Protein AF-A0A6B1DSJ3-F1 (afdb_monomer_lite)

Organism: NCBI:txid2605258

Secondary structure (DSSP, 8-state):
--HHHHHHHHHHHHHHHHHHHHHHHHHHHHHHHHHHHHHT-HHHHHHHHHHHTT--GGGSPPHHHHHHHHHTTPPP-TT---------

Foldseek 3Di:
DDPVVVVVVVVVVVVVVVVVQVVVLVVVLVVVLVLLCVQPRNVLSVVSSVVSVVDHSLQADDVVVQVVCSVVVHRGDGRHPPPDDPDD

Structure (mmCIF, N/CA/C/O backbone):
data_AF-A0A6B1DSJ3-F1
#
_entry.id   AF-A0A6B1DSJ3-F1
#
loop_
_atom_site.group_PDB
_atom_site.id
_atom_site.type_symbol
_atom_site.label_atom_id
_atom_site.label_alt_id
_atom_site.label_comp_id
_atom_site.label_asym_id
_atom_site.label_entity_id
_atom_site.label_seq_id
_atom_site.pdbx_PDB_ins_code
_atom_site.Cartn_x
_atom_site.Cartn_y
_atom_site.Cartn_z
_atom_site.occupancy
_atom_site.B_iso_or_equiv
_atom_site.auth_seq_id
_atom_site.auth_comp_id
_atom_site.auth_asym_id
_atom_site.auth_atom_id
_atom_site.pdbx_PDB_model_num
ATOM 1 N N . MET A 1 1 ? 29.857 -1.113 -38.256 1.00 51.22 1 MET A N 1
ATOM 2 C CA . MET A 1 1 ? 28.786 -1.007 -37.238 1.00 51.22 1 MET A CA 1
ATOM 3 C C . MET A 1 1 ? 29.436 -1.141 -35.870 1.00 51.22 1 MET A C 1
ATOM 5 O O . MET A 1 1 ? 30.033 -2.176 -35.615 1.00 51.22 1 MET A O 1
ATOM 9 N N . ASN A 1 2 ? 29.424 -0.088 -35.045 1.00 58.31 2 ASN A N 1
ATOM 10 C CA . ASN A 1 2 ? 30.148 -0.067 -33.768 1.00 58.31 2 ASN A CA 1
ATOM 11 C C . ASN A 1 2 ? 29.364 -0.817 -32.682 1.00 58.31 2 ASN A C 1
ATOM 13 O O . ASN A 1 2 ? 28.410 -0.288 -32.116 1.00 58.31 2 ASN A O 1
ATOM 17 N N . THR A 1 3 ? 29.808 -2.034 -32.369 1.00 68.19 3 THR A N 1
ATOM 18 C CA . THR A 1 3 ? 29.253 -2.922 -31.333 1.00 68.19 3 THR A CA 1
ATOM 19 C C . THR A 1 3 ? 29.094 -2.230 -29.975 1.00 68.19 3 THR A C 1
ATOM 21 O O . THR A 1 3 ? 28.107 -2.451 -29.283 1.00 68.19 3 THR A O 1
ATOM 24 N N . PHE A 1 4 ? 30.012 -1.325 -29.626 1.00 63.59 4 PHE A N 1
ATOM 25 C CA . PHE A 1 4 ? 29.969 -0.560 -28.376 1.00 63.59 4 PHE A CA 1
ATOM 26 C C . PHE A 1 4 ? 28.793 0.425 -28.285 1.00 63.59 4 PHE A C 1
ATOM 28 O O . PHE A 1 4 ? 28.177 0.535 -27.229 1.00 63.59 4 PHE A O 1
ATOM 35 N N . GLY A 1 5 ? 28.434 1.098 -29.385 1.00 70.94 5 GLY A N 1
ATOM 36 C CA . GLY A 1 5 ? 27.299 2.031 -29.400 1.00 70.94 5 GLY A CA 1
ATOM 37 C C . GLY A 1 5 ? 25.958 1.320 -29.198 1.00 70.94 5 GLY A C 1
ATOM 38 O O . GLY A 1 5 ? 25.081 1.824 -28.503 1.00 70.94 5 GLY A O 1
ATOM 39 N N . ASN A 1 6 ? 25.837 0.097 -29.721 1.00 75.06 6 ASN A N 1
ATOM 40 C CA . ASN A 1 6 ? 24.641 -0.728 -29.547 1.00 75.06 6 ASN A CA 1
ATOM 41 C C . ASN A 1 6 ? 24.470 -1.223 -28.098 1.00 75.06 6 ASN A C 1
ATOM 43 O O . ASN A 1 6 ? 23.342 -1.339 -27.626 1.00 75.06 6 ASN A O 1
ATOM 47 N N . ILE A 1 7 ? 25.571 -1.491 -27.383 1.00 74.56 7 ILE A N 1
ATOM 48 C CA . ILE A 1 7 ? 25.538 -1.927 -25.976 1.00 74.56 7 ILE A CA 1
ATOM 49 C C . ILE A 1 7 ? 25.077 -0.786 -25.059 1.00 74.56 7 ILE A C 1
ATOM 51 O O . ILE A 1 7 ? 24.252 -1.018 -24.177 1.00 74.56 7 ILE A O 1
ATOM 55 N N . ILE A 1 8 ? 25.567 0.439 -25.283 1.00 72.44 8 ILE A N 1
ATOM 56 C CA . ILE A 1 8 ? 25.174 1.625 -24.502 1.00 72.44 8 ILE A CA 1
ATOM 57 C C . ILE A 1 8 ? 23.671 1.890 -24.675 1.00 72.44 8 ILE A C 1
ATOM 59 O O . ILE A 1 8 ? 22.947 1.951 -23.686 1.00 72.44 8 ILE A O 1
ATOM 63 N N . ALA A 1 9 ? 23.178 1.918 -25.918 1.00 72.94 9 ALA A N 1
ATOM 64 C CA . ALA A 1 9 ? 21.761 2.155 -26.203 1.00 72.94 9 ALA A CA 1
ATOM 65 C C . ALA A 1 9 ? 20.835 1.074 -25.609 1.00 72.94 9 ALA A C 1
ATOM 67 O O . ALA A 1 9 ? 19.715 1.364 -25.187 1.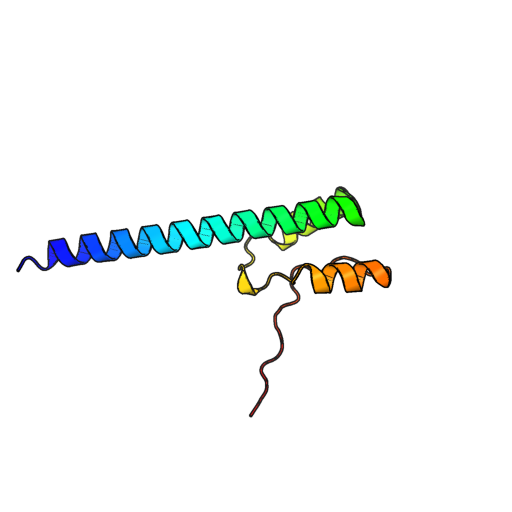00 72.94 9 ALA A O 1
ATOM 68 N N . ALA A 1 10 ? 21.288 -0.184 -25.555 1.00 71.69 10 ALA A N 1
ATOM 69 C CA . ALA A 1 10 ? 20.544 -1.258 -24.900 1.00 71.69 10 ALA A CA 1
ATOM 70 C C . ALA A 1 10 ? 20.495 -1.076 -23.374 1.00 71.69 10 ALA A C 1
ATOM 72 O O . ALA A 1 10 ? 19.451 -1.307 -22.766 1.00 71.69 10 ALA A O 1
ATOM 73 N N . LYS A 1 11 ? 21.598 -0.631 -22.759 1.00 67.38 11 LYS A N 1
ATOM 74 C CA . LYS A 1 11 ? 21.680 -0.357 -21.318 1.00 67.38 11 LYS A CA 1
ATOM 75 C C . LYS A 1 11 ? 20.849 0.851 -20.898 1.00 67.38 11 LYS A C 1
ATOM 77 O O . LYS A 1 11 ? 20.229 0.797 -19.842 1.00 67.38 11 LYS A O 1
ATOM 82 N N . GLU A 1 12 ? 20.796 1.895 -21.719 1.00 72.38 12 GLU A N 1
ATOM 83 C CA . GLU A 1 12 ? 19.943 3.066 -21.482 1.00 72.38 12 GLU A CA 1
ATOM 84 C C . GLU A 1 12 ? 18.459 2.692 -21.537 1.00 72.38 12 GLU A C 1
ATOM 86 O O . GLU A 1 12 ? 17.738 2.946 -20.576 1.00 72.38 12 GLU A O 1
ATOM 91 N N . LYS A 1 13 ? 18.024 1.961 -22.574 1.00 71.88 13 LYS A N 1
ATOM 92 C CA . LYS A 1 13 ? 16.644 1.447 -22.663 1.00 71.88 13 LYS A CA 1
ATOM 93 C C . LYS A 1 13 ? 16.273 0.527 -21.501 1.00 71.88 13 LYS A C 1
ATOM 95 O O . LYS A 1 13 ? 15.162 0.590 -20.983 1.00 71.88 13 LYS A O 1
ATOM 100 N N . GLU A 1 14 ? 17.198 -0.338 -21.090 1.00 66.88 14 GLU A N 1
ATOM 101 C CA . GLU A 1 14 ? 17.012 -1.203 -19.924 1.00 66.88 14 GLU A CA 1
ATOM 102 C C . GLU A 1 14 ? 16.906 -0.379 -18.628 1.00 66.88 14 GLU A C 1
ATOM 104 O O . GLU A 1 14 ? 16.062 -0.667 -17.779 1.00 66.88 14 GLU A O 1
ATOM 109 N N . GLY A 1 15 ? 17.728 0.662 -18.477 1.00 59.53 15 GLY A N 1
ATOM 110 C CA . GLY A 1 15 ? 17.695 1.584 -17.344 1.00 59.53 15 GLY A CA 1
ATOM 111 C C . GLY A 1 15 ? 16.394 2.381 -17.259 1.00 59.53 15 GLY A C 1
ATOM 112 O O . GLY A 1 15 ? 15.822 2.486 -16.177 1.00 59.53 15 GLY A O 1
ATOM 113 N N . GLU A 1 16 ? 15.888 2.877 -18.387 1.00 71.00 16 GLU A N 1
ATOM 114 C CA . GLU A 1 16 ? 14.603 3.579 -18.478 1.00 71.00 16 GLU A CA 1
ATOM 115 C C . GLU A 1 16 ? 13.430 2.666 -18.116 1.00 71.00 16 GLU A C 1
ATOM 117 O O . GLU A 1 16 ? 12.600 3.034 -17.285 1.00 71.00 16 GLU A O 1
ATOM 122 N N . ALA A 1 17 ? 13.392 1.445 -18.660 1.00 66.75 17 ALA A N 1
ATOM 123 C CA . ALA A 1 17 ? 12.358 0.464 -18.337 1.00 66.75 17 ALA A CA 1
ATOM 124 C C . ALA A 1 17 ? 12.372 0.083 -16.847 1.00 66.75 17 ALA A C 1
ATOM 126 O O . ALA A 1 17 ? 11.323 0.022 -16.205 1.00 66.75 17 ALA A O 1
ATOM 127 N N . ARG A 1 18 ? 13.564 -0.116 -16.266 1.00 64.31 18 ARG A N 1
ATOM 128 C CA . ARG A 1 18 ? 13.724 -0.353 -14.823 1.00 64.31 18 ARG A CA 1
ATOM 129 C C . ARG A 1 18 ? 13.294 0.862 -14.001 1.00 64.31 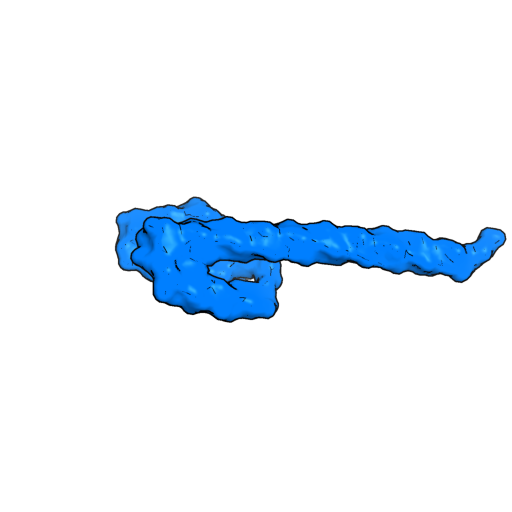18 ARG A C 1
ATOM 131 O O . ARG A 1 18 ? 12.641 0.693 -12.978 1.00 64.31 18 ARG A O 1
ATOM 138 N N . GLY A 1 19 ? 13.637 2.073 -14.437 1.00 68.50 19 GLY A N 1
ATOM 139 C CA . GLY A 1 19 ? 13.244 3.320 -13.781 1.00 68.50 19 GLY A CA 1
ATOM 140 C C . GLY A 1 19 ? 11.729 3.517 -13.761 1.00 68.50 19 GLY A C 1
ATOM 141 O O . GLY A 1 19 ? 11.176 3.863 -12.717 1.00 68.50 19 GLY A O 1
ATOM 142 N N . LEU A 1 20 ? 11.057 3.226 -14.877 1.00 73.44 20 LEU A N 1
ATOM 143 C CA . LEU A 1 20 ? 9.601 3.277 -14.984 1.00 73.44 20 LEU A CA 1
ATOM 144 C C . LEU A 1 20 ? 8.939 2.250 -14.057 1.00 73.44 20 LEU A C 1
ATOM 146 O O . LEU A 1 20 ? 8.113 2.632 -13.233 1.00 73.44 20 LEU A O 1
ATOM 150 N N . ALA A 1 21 ? 9.376 0.988 -14.102 1.00 67.50 21 ALA A N 1
ATOM 151 C CA . ALA A 1 21 ? 8.837 -0.076 -13.252 1.00 67.50 21 ALA A CA 1
ATOM 152 C C . ALA A 1 21 ? 9.028 0.209 -11.749 1.00 67.50 21 ALA A C 1
ATOM 154 O O . ALA A 1 21 ? 8.132 -0.025 -10.940 1.00 67.50 21 ALA A O 1
ATOM 155 N N . LEU A 1 22 ? 10.182 0.763 -11.356 1.00 71.62 22 LEU A N 1
ATOM 156 C CA . LEU A 1 22 ? 10.432 1.189 -9.975 1.00 71.62 22 LEU A CA 1
ATOM 157 C C . LEU A 1 22 ? 9.545 2.375 -9.568 1.00 71.62 22 LEU A C 1
ATOM 159 O O . LEU A 1 22 ? 9.084 2.436 -8.426 1.00 71.62 22 LEU A O 1
ATOM 163 N N . GLY A 1 23 ? 9.304 3.312 -10.488 1.00 74.00 23 GLY A N 1
ATOM 164 C CA . GLY A 1 23 ? 8.397 4.439 -10.286 1.00 74.00 23 GLY A CA 1
ATOM 165 C C . GLY A 1 23 ? 6.950 3.992 -10.081 1.00 74.00 23 GLY A C 1
ATOM 166 O O . GLY A 1 23 ? 6.310 4.418 -9.119 1.00 74.00 23 GLY A O 1
ATOM 167 N N . GLU A 1 24 ? 6.467 3.087 -10.930 1.00 79.38 24 GLU A N 1
ATOM 168 C CA . GLU A 1 24 ? 5.132 2.486 -10.843 1.00 79.38 24 GLU A CA 1
ATOM 169 C C . GLU A 1 24 ? 4.956 1.716 -9.532 1.00 79.38 24 GLU A C 1
ATOM 171 O O . GLU A 1 24 ? 4.036 2.011 -8.768 1.00 79.38 24 GLU A O 1
ATOM 176 N N . ALA A 1 25 ? 5.904 0.835 -9.191 1.00 77.94 25 ALA A N 1
ATOM 177 C CA . ALA A 1 25 ? 5.881 0.087 -7.936 1.00 77.94 25 ALA A CA 1
ATOM 178 C C . ALA A 1 25 ? 5.867 1.013 -6.708 1.00 77.94 25 ALA A C 1
ATOM 180 O O . ALA A 1 25 ? 5.167 0.754 -5.729 1.00 77.94 25 ALA A O 1
ATOM 181 N N . ARG A 1 26 ? 6.616 2.124 -6.736 1.00 80.44 26 ARG A N 1
ATOM 182 C CA . ARG A 1 26 ? 6.604 3.118 -5.652 1.0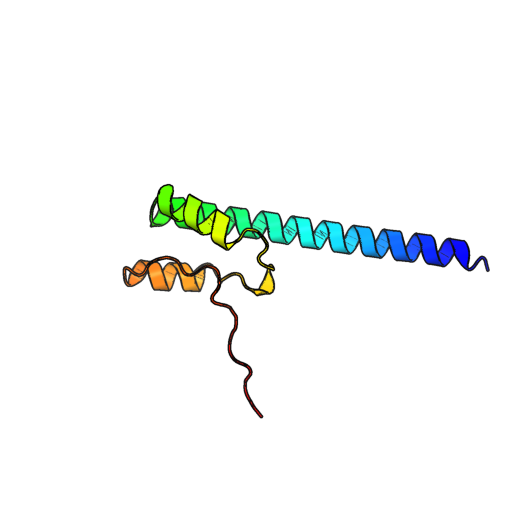0 80.44 26 ARG A CA 1
ATOM 183 C C . ARG A 1 26 ? 5.260 3.843 -5.554 1.00 80.44 26 ARG A C 1
ATOM 185 O O . ARG A 1 2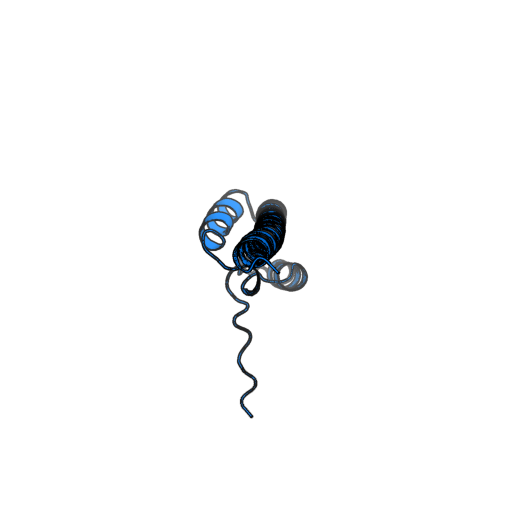6 ? 4.800 4.103 -4.440 1.00 80.44 26 ARG A O 1
ATOM 192 N N . GLY A 1 27 ? 4.649 4.180 -6.689 1.00 84.12 27 GLY A N 1
ATOM 193 C CA . GLY A 1 27 ? 3.318 4.783 -6.746 1.00 84.12 27 GLY A CA 1
ATOM 194 C C . GLY A 1 27 ? 2.255 3.861 -6.154 1.00 84.12 27 GLY A C 1
ATOM 195 O O . GLY A 1 27 ? 1.488 4.279 -5.288 1.00 84.12 27 GLY A O 1
ATOM 196 N N . GLU A 1 28 ? 2.278 2.589 -6.540 1.00 85.38 28 GLU A N 1
ATOM 197 C CA . GLU A 1 28 ? 1.341 1.572 -6.069 1.00 85.38 28 GLU A CA 1
ATOM 198 C C . GLU A 1 28 ? 1.464 1.322 -4.559 1.00 85.38 28 GLU A C 1
ATOM 200 O O . GLU A 1 28 ? 0.459 1.368 -3.845 1.00 85.38 28 GLU A O 1
ATOM 205 N N . LYS A 1 29 ? 2.694 1.202 -4.029 1.00 87.88 29 LYS A N 1
ATOM 206 C CA . LYS A 1 29 ? 2.935 1.123 -2.574 1.00 87.88 29 LYS A CA 1
ATOM 207 C C . LYS A 1 29 ? 2.292 2.289 -1.829 1.00 87.88 29 LYS A C 1
ATOM 209 O O . LYS A 1 29 ? 1.655 2.089 -0.798 1.00 87.88 29 LYS A O 1
ATOM 214 N N . ARG A 1 30 ? 2.452 3.512 -2.343 1.00 88.94 30 ARG A N 1
ATOM 215 C CA . ARG A 1 30 ? 1.905 4.716 -1.706 1.00 88.94 30 ARG A CA 1
ATOM 216 C C . ARG A 1 30 ? 0.379 4.693 -1.670 1.00 88.94 30 ARG A C 1
ATOM 218 O O . ARG A 1 30 ? -0.194 5.057 -0.648 1.00 88.94 30 ARG A O 1
ATOM 225 N N . ILE A 1 31 ? -0.259 4.255 -2.754 1.00 90.44 31 ILE A N 1
ATOM 226 C CA . ILE A 1 31 ? -1.720 4.128 -2.832 1.00 90.44 31 ILE A CA 1
ATOM 227 C C . ILE A 1 31 ? -2.221 3.118 -1.796 1.00 90.44 31 ILE A C 1
ATOM 229 O O . ILE A 1 31 ? -3.154 3.421 -1.059 1.00 90.44 31 ILE A O 1
ATOM 233 N N . LEU A 1 32 ? -1.576 1.953 -1.688 1.00 90.31 32 LEU A N 1
ATOM 234 C CA . LEU A 1 32 ? -1.973 0.907 -0.741 1.00 90.31 32 LEU A CA 1
ATOM 235 C C . LEU A 1 32 ? -1.813 1.347 0.717 1.00 90.31 32 LEU A C 1
ATOM 237 O O . LEU A 1 32 ? -2.716 1.133 1.520 1.00 90.31 32 LEU A O 1
ATOM 241 N N . VAL A 1 33 ? -0.701 2.002 1.061 1.00 91.75 33 VAL A N 1
ATOM 242 C CA . VAL A 1 33 ? -0.483 2.532 2.418 1.00 91.75 33 VAL A CA 1
ATOM 243 C C . VAL A 1 33 ? -1.520 3.600 2.762 1.00 91.75 33 VAL A C 1
ATOM 245 O O . VAL A 1 33 ? -2.096 3.554 3.846 1.00 91.75 33 VAL A O 1
ATOM 248 N N . GLN A 1 34 ? -1.804 4.523 1.838 1.00 93.00 34 GLN A N 1
ATOM 249 C CA . GLN A 1 34 ? -2.827 5.551 2.047 1.00 93.00 34 GLN A CA 1
ATOM 250 C C . GLN A 1 34 ? -4.219 4.936 2.218 1.00 93.00 34 GLN A C 1
ATOM 252 O O . GLN A 1 34 ? -4.989 5.379 3.064 1.00 93.00 34 GLN A O 1
ATOM 257 N N . PHE A 1 35 ? -4.533 3.901 1.438 1.00 92.00 35 PHE A N 1
ATOM 258 C CA . PHE A 1 35 ? -5.784 3.165 1.569 1.00 92.00 35 PHE A CA 1
ATOM 259 C C . PHE A 1 35 ? -5.900 2.514 2.954 1.00 92.00 35 PHE A C 1
ATOM 261 O O . PHE A 1 35 ? -6.935 2.613 3.602 1.00 92.00 35 PHE A O 1
ATOM 268 N N . VAL A 1 36 ? -4.831 1.890 3.453 1.00 92.94 36 VAL A N 1
ATOM 269 C CA . VAL A 1 36 ? -4.841 1.309 4.803 1.00 92.94 36 VAL A CA 1
ATOM 270 C C . VAL A 1 36 ? -5.026 2.376 5.886 1.00 92.94 36 VAL A C 1
ATOM 272 O O . VAL A 1 36 ? -5.779 2.137 6.829 1.00 92.94 36 VAL A O 1
ATOM 275 N N . ALA A 1 37 ? -4.392 3.542 5.741 1.00 93.69 37 ALA A N 1
ATOM 276 C CA . ALA A 1 37 ? -4.551 4.652 6.682 1.00 93.69 37 ALA A CA 1
ATOM 277 C C . ALA A 1 37 ? -6.015 5.102 6.790 1.00 93.69 37 ALA A C 1
ATOM 279 O O . ALA A 1 37 ? -6.538 5.240 7.892 1.00 93.69 37 ALA A O 1
ATOM 280 N N . GLU A 1 38 ? -6.685 5.251 5.644 1.00 93.31 38 GLU A N 1
ATOM 281 C CA . GLU A 1 38 ? -8.077 5.707 5.563 1.00 93.31 38 GLU A CA 1
ATOM 282 C C . GLU A 1 38 ? -9.065 4.716 6.196 1.00 93.31 38 GLU A C 1
ATOM 284 O O . GLU A 1 38 ? -10.013 5.113 6.870 1.00 93.31 38 GLU A O 1
ATOM 289 N N . PHE A 1 39 ? -8.861 3.415 5.971 1.00 91.50 39 PHE A N 1
ATOM 290 C CA . PHE A 1 39 ? -9.861 2.395 6.299 1.00 91.50 39 PHE A CA 1
ATOM 291 C C . PHE A 1 39 ? -9.579 1.598 7.581 1.00 91.50 39 PHE A C 1
ATOM 293 O O . PHE A 1 39 ? -10.491 0.940 8.085 1.00 91.50 39 PHE A O 1
ATOM 300 N N . TRP A 1 40 ? -8.354 1.643 8.114 1.00 93.50 40 TRP A N 1
ATOM 301 C CA . TRP A 1 40 ? -7.989 0.991 9.378 1.00 93.50 40 TRP A CA 1
ATOM 302 C C . TRP A 1 40 ? -7.413 1.981 10.387 1.00 93.50 40 TRP A C 1
ATOM 304 O O . TRP A 1 40 ? -8.066 2.256 11.392 1.00 93.50 40 TRP A O 1
ATOM 314 N N . SER A 1 41 ? -6.191 2.466 10.156 1.00 93.94 41 SER A N 1
ATOM 315 C CA . SER A 1 41 ? -5.518 3.474 10.986 1.00 93.94 41 SER A CA 1
ATOM 316 C C . SER A 1 41 ? -4.133 3.821 10.435 1.00 93.94 41 SER A C 1
ATOM 318 O O . SER A 1 41 ? -3.523 3.041 9.697 1.00 93.94 41 SER A O 1
ATOM 320 N N . ASP A 1 42 ? -3.584 4.949 10.888 1.00 93.69 42 ASP A N 1
ATOM 321 C CA . ASP A 1 42 ? -2.196 5.340 10.615 1.00 93.69 42 ASP A CA 1
ATOM 322 C C . ASP A 1 42 ? -1.173 4.320 11.150 1.00 93.69 42 ASP A C 1
ATOM 324 O O . ASP A 1 42 ? -0.160 4.052 10.500 1.00 93.69 42 ASP A O 1
ATOM 328 N N . ASP A 1 43 ? -1.449 3.690 12.297 1.00 94.00 43 ASP A N 1
ATOM 329 C CA . ASP A 1 43 ? -0.584 2.647 12.864 1.00 94.00 43 ASP A CA 1
ATOM 330 C C . ASP A 1 43 ? -0.517 1.414 11.952 1.00 94.00 43 ASP A C 1
ATOM 332 O O . ASP A 1 43 ? 0.560 0.854 11.716 1.00 94.00 43 ASP A O 1
ATOM 336 N N . GLU A 1 44 ? -1.657 0.994 11.391 1.00 91.62 44 GLU A N 1
ATOM 337 C CA . GLU A 1 44 ? -1.673 -0.094 10.413 1.00 91.62 44 GLU A CA 1
ATOM 338 C C . GLU A 1 44 ? -1.028 0.307 9.096 1.00 91.62 44 GLU A C 1
ATOM 340 O O . GLU A 1 44 ? -0.366 -0.520 8.468 1.00 91.62 44 GLU A O 1
ATOM 345 N N . ALA A 1 45 ? -1.157 1.567 8.687 1.00 91.88 45 ALA A N 1
ATOM 346 C CA . ALA A 1 45 ? -0.482 2.088 7.508 1.00 91.88 45 ALA A CA 1
ATOM 347 C C . ALA A 1 45 ? 1.046 2.054 7.679 1.00 91.88 45 ALA A C 1
ATOM 349 O O . ALA A 1 45 ? 1.764 1.662 6.758 1.00 91.88 45 ALA A O 1
ATOM 350 N N . ALA A 1 46 ? 1.556 2.373 8.871 1.00 91.81 46 ALA A N 1
ATOM 351 C CA . ALA A 1 46 ? 2.979 2.277 9.183 1.00 91.81 46 ALA A CA 1
ATOM 352 C C . ALA A 1 46 ? 3.480 0.822 9.151 1.00 91.81 46 ALA A C 1
ATOM 354 O O . ALA A 1 46 ? 4.506 0.535 8.526 1.00 91.81 46 ALA A O 1
ATOM 355 N N . ARG A 1 47 ? 2.735 -0.122 9.748 1.00 90.38 47 ARG A N 1
ATOM 356 C CA . ARG A 1 47 ? 3.039 -1.565 9.646 1.00 90.38 47 ARG A CA 1
ATOM 357 C C . ARG A 1 47 ? 3.016 -2.045 8.198 1.00 90.38 47 ARG A C 1
ATOM 359 O O . ARG A 1 47 ? 3.904 -2.770 7.755 1.00 90.38 47 ARG A O 1
ATOM 366 N N . SER A 1 48 ? 2.017 -1.603 7.454 1.00 89.62 48 SER A N 1
ATOM 367 C CA . SER A 1 48 ? 1.812 -1.893 6.041 1.00 89.62 48 SER A CA 1
ATOM 368 C C . SER A 1 48 ? 2.955 -1.393 5.163 1.00 89.62 48 SER A C 1
ATOM 370 O O . SER A 1 48 ? 3.445 -2.126 4.305 1.00 89.62 48 SER A O 1
ATOM 372 N N . ALA A 1 49 ? 3.445 -0.180 5.418 1.00 88.31 49 ALA A N 1
ATOM 373 C CA . ALA A 1 49 ? 4.598 0.379 4.727 1.00 88.31 49 ALA A CA 1
ATOM 374 C C . ALA A 1 49 ? 5.857 -0.471 4.952 1.00 88.31 49 ALA A C 1
ATOM 376 O O . ALA A 1 49 ? 6.565 -0.761 3.992 1.00 88.31 49 ALA A O 1
ATOM 377 N N . GLN A 1 50 ? 6.094 -0.949 6.181 1.00 87.94 50 GLN A N 1
ATOM 378 C CA . GLN A 1 50 ? 7.198 -1.874 6.477 1.00 87.94 50 GLN A CA 1
ATOM 379 C C . GLN A 1 50 ? 7.031 -3.226 5.772 1.00 87.94 50 GLN A C 1
ATOM 381 O O . GLN A 1 50 ? 8.004 -3.821 5.316 1.00 87.94 50 GLN A O 1
ATOM 386 N N . GLN A 1 51 ? 5.798 -3.727 5.649 1.00 85.19 51 GLN A N 1
ATOM 387 C CA . GLN A 1 51 ? 5.534 -4.970 4.924 1.00 85.19 51 GLN A CA 1
ATOM 388 C C . GLN A 1 51 ? 5.785 -4.833 3.422 1.00 85.19 51 GLN A C 1
ATOM 390 O O . GLN A 1 51 ? 6.266 -5.789 2.813 1.00 85.19 51 GLN A O 1
ATOM 395 N N . LEU A 1 52 ? 5.461 -3.677 2.848 1.00 84.31 52 LEU A N 1
ATOM 396 C CA . LEU A 1 52 ? 5.680 -3.358 1.440 1.00 84.31 52 LEU A CA 1
ATOM 397 C C . LEU A 1 52 ? 7.128 -2.947 1.146 1.00 84.31 52 LEU A C 1
ATOM 399 O O . LEU A 1 52 ? 7.542 -2.955 -0.016 1.00 84.31 52 LEU A O 1
ATOM 403 N N . ASP A 1 53 ? 7.914 -2.595 2.162 1.00 82.44 53 ASP A N 1
ATOM 404 C CA . ASP A 1 53 ? 9.330 -2.305 1.987 1.00 82.44 53 ASP A CA 1
ATOM 405 C C . ASP A 1 53 ? 10.084 -3.569 1.541 1.00 82.44 53 ASP A C 1
ATOM 407 O O . ASP A 1 53 ? 9.886 -4.665 2.068 1.00 82.44 53 ASP A O 1
ATOM 411 N N . GLY A 1 54 ? 10.868 -3.446 0.472 1.00 75.56 54 GLY A N 1
ATOM 412 C CA . GLY A 1 54 ? 11.508 -4.585 -0.199 1.00 75.56 54 GLY A CA 1
ATOM 413 C C . GLY A 1 54 ? 10.579 -5.569 -0.937 1.00 75.56 54 GLY A C 1
ATOM 414 O O . GLY A 1 54 ? 11.085 -6.426 -1.657 1.00 75.56 54 GLY A O 1
ATOM 415 N N . ALA A 1 55 ? 9.249 -5.454 -0.826 1.00 78.25 55 ALA A N 1
ATOM 416 C CA . ALA A 1 55 ? 8.321 -6.291 -1.589 1.00 78.25 55 ALA A CA 1
ATOM 417 C C . ALA A 1 55 ? 8.278 -5.878 -3.073 1.00 78.25 55 ALA A C 1
ATOM 419 O O . ALA A 1 55 ? 8.289 -4.679 -3.393 1.00 78.25 55 ALA A O 1
ATOM 420 N N . ALA A 1 56 ? 8.229 -6.880 -3.956 1.00 78.75 56 ALA A N 1
ATOM 421 C CA . ALA A 1 56 ? 8.023 -6.713 -5.391 1.00 78.75 56 ALA A CA 1
ATOM 422 C C . ALA A 1 56 ? 6.549 -6.385 -5.691 1.00 78.75 56 ALA A C 1
ATOM 424 O O . ALA A 1 56 ? 5.661 -6.760 -4.923 1.00 78.75 56 ALA A O 1
ATOM 425 N N . SER A 1 57 ? 6.297 -5.634 -6.766 1.00 73.81 57 SER A N 1
ATOM 426 C CA . SER A 1 57 ? 4.958 -5.113 -7.085 1.00 73.81 57 SER A CA 1
ATOM 427 C C . SER A 1 57 ? 3.939 -6.188 -7.443 1.00 73.81 57 SER A C 1
ATOM 429 O O . SER A 1 57 ? 2.761 -6.044 -7.143 1.00 73.81 57 SER A O 1
ATOM 431 N N . ASP A 1 58 ? 4.392 -7.308 -7.995 1.00 79.56 58 ASP A N 1
ATOM 432 C CA . ASP A 1 58 ? 3.572 -8.489 -8.276 1.00 79.56 58 ASP A CA 1
ATOM 433 C C . ASP A 1 58 ? 2.967 -9.135 -7.016 1.00 79.56 58 ASP A C 1
ATOM 435 O O . ASP A 1 58 ? 1.938 -9.807 -7.088 1.00 79.56 58 ASP A O 1
ATOM 439 N N . CYS A 1 59 ? 3.570 -8.904 -5.850 1.00 76.56 59 CYS A N 1
ATOM 440 C CA . CYS A 1 59 ? 3.112 -9.436 -4.571 1.00 76.56 59 CYS A CA 1
ATOM 441 C C . CYS A 1 59 ? 2.044 -8.566 -3.891 1.00 76.56 59 CYS A C 1
ATOM 443 O O . CYS A 1 59 ? 1.509 -8.969 -2.848 1.00 76.56 59 CYS A O 1
ATOM 445 N N . PHE A 1 60 ? 1.746 -7.378 -4.428 1.00 85.00 60 PHE A N 1
ATOM 446 C CA . PHE A 1 60 ? 0.778 -6.466 -3.826 1.00 85.00 60 PHE A CA 1
ATOM 447 C C . PHE A 1 60 ? -0.656 -6.962 -4.041 1.00 85.00 60 PHE A C 1
ATOM 449 O O . PHE A 1 60 ? -0.981 -7.496 -5.105 1.00 85.00 60 PHE A O 1
ATOM 456 N N . PRO A 1 61 ? -1.548 -6.811 -3.047 1.00 85.31 61 PRO A N 1
ATOM 457 C CA . PRO A 1 61 ? -2.953 -7.135 -3.226 1.00 85.31 61 PRO A CA 1
ATOM 458 C C . PRO A 1 61 ? -3.642 -6.090 -4.099 1.00 85.31 61 PRO A C 1
ATOM 460 O O . PRO A 1 61 ? -3.297 -4.907 -4.079 1.00 85.31 61 PRO A O 1
ATOM 463 N N . ALA A 1 62 ? -4.702 -6.504 -4.789 1.00 86.56 62 ALA A N 1
ATOM 464 C CA . ALA A 1 62 ? -5.594 -5.545 -5.413 1.00 86.56 62 ALA A CA 1
ATOM 465 C C . ALA A 1 62 ? -6.391 -4.792 -4.336 1.00 86.56 62 ALA A C 1
ATOM 467 O O . ALA A 1 62 ? -6.803 -5.366 -3.324 1.00 86.56 62 ALA A O 1
ATOM 468 N N . ILE A 1 63 ? -6.719 -3.524 -4.597 1.00 84.94 63 ILE A N 1
ATOM 469 C CA . ILE A 1 63 ? -7.588 -2.719 -3.718 1.00 84.94 63 ILE A CA 1
ATOM 470 C C . ILE A 1 63 ? -8.927 -3.432 -3.458 1.00 84.94 63 ILE A C 1
ATOM 472 O O . ILE A 1 63 ? -9.449 -3.389 -2.349 1.00 84.94 63 ILE A O 1
ATOM 476 N N . ALA A 1 64 ? -9.461 -4.159 -4.445 1.00 86.19 64 ALA A N 1
ATOM 477 C CA . ALA A 1 64 ? -10.696 -4.927 -4.290 1.00 86.19 64 ALA A CA 1
ATOM 478 C C . ALA A 1 64 ? -10.597 -6.055 -3.242 1.00 86.19 64 ALA A C 1
ATOM 480 O O . ALA A 1 64 ? -11.595 -6.367 -2.590 1.00 86.19 64 ALA A O 1
ATOM 481 N N . ASP A 1 65 ? -9.425 -6.677 -3.070 1.00 86.88 65 ASP A N 1
ATOM 482 C CA . ASP A 1 65 ? -9.198 -7.664 -2.007 1.00 86.88 65 ASP A CA 1
ATOM 483 C C . ASP A 1 65 ? -9.163 -6.982 -0.636 1.00 86.88 65 ASP A C 1
ATOM 485 O O . ASP A 1 65 ? -9.788 -7.470 0.305 1.00 86.88 65 ASP A O 1
ATOM 489 N N . LEU A 1 66 ? -8.517 -5.813 -0.544 1.00 88.62 66 LEU A N 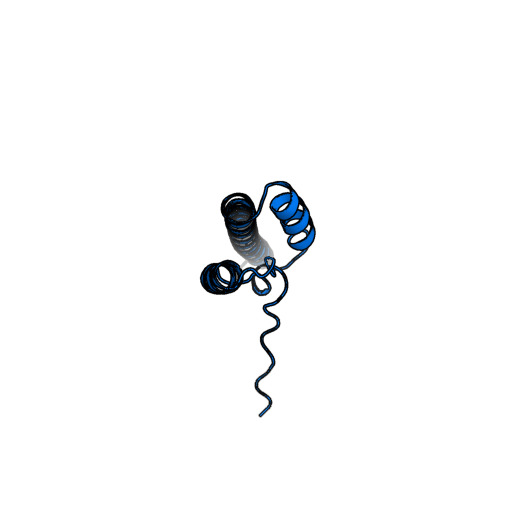1
ATOM 490 C CA . LEU A 1 66 ? -8.495 -5.010 0.681 1.00 88.62 66 LEU A CA 1
ATOM 491 C C . LEU A 1 66 ? -9.896 -4.537 1.076 1.00 88.62 66 LEU A C 1
ATOM 493 O O . LEU A 1 66 ? -10.276 -4.667 2.234 1.00 88.62 66 LEU A O 1
ATOM 497 N N . MET A 1 67 ? -10.707 -4.072 0.124 1.00 87.88 67 MET A N 1
ATOM 498 C CA . MET A 1 67 ? -12.106 -3.717 0.387 1.00 87.88 67 MET A CA 1
ATOM 499 C C . MET A 1 67 ? -12.919 -4.909 0.900 1.00 87.88 67 MET A C 1
ATOM 501 O O . MET A 1 67 ? -13.737 -4.754 1.804 1.00 87.88 67 MET A O 1
ATOM 505 N N . ARG A 1 68 ? -12.686 -6.114 0.362 1.00 89.50 68 ARG A N 1
ATOM 506 C CA . ARG A 1 68 ? -13.329 -7.335 0.867 1.00 89.50 68 ARG A CA 1
ATOM 507 C C . ARG A 1 68 ? -12.912 -7.650 2.298 1.00 89.50 68 ARG A C 1
ATOM 509 O O . ARG A 1 68 ? -13.783 -7.984 3.094 1.00 89.50 68 ARG A O 1
ATOM 516 N N . ASP A 1 69 ? -11.626 -7.532 2.626 1.00 89.50 69 ASP A N 1
ATOM 517 C CA . ASP A 1 69 ? -11.127 -7.736 3.990 1.00 89.50 69 ASP A CA 1
ATOM 518 C C . ASP A 1 69 ? -11.712 -6.701 4.963 1.00 89.50 69 ASP A C 1
ATOM 520 O O . ASP A 1 69 ? -12.170 -7.072 6.046 1.00 89.50 69 ASP A O 1
ATOM 524 N N . GLN A 1 70 ? -11.806 -5.438 4.546 1.00 89.44 70 GLN A N 1
ATOM 525 C CA . GLN A 1 70 ? -12.419 -4.364 5.327 1.00 89.44 70 GLN A CA 1
ATOM 526 C C . GLN A 1 70 ? -13.897 -4.638 5.625 1.00 89.44 70 GLN A C 1
ATOM 528 O O . GLN A 1 70 ? -14.323 -4.546 6.776 1.00 89.44 70 GLN A O 1
ATOM 533 N N . ALA A 1 71 ? -14.667 -5.050 4.615 1.00 90.50 71 ALA A N 1
ATOM 534 C CA . ALA A 1 71 ? -16.095 -5.335 4.752 1.00 90.50 71 ALA A CA 1
ATOM 535 C C . ALA A 1 71 ? -16.406 -6.462 5.756 1.00 90.50 71 ALA A C 1
ATOM 537 O O . ALA A 1 71 ? -17.506 -6.514 6.302 1.00 90.50 71 ALA A O 1
ATOM 538 N N . VAL A 1 72 ? -15.447 -7.359 6.011 1.00 93.06 72 VAL A N 1
ATOM 539 C CA . VAL A 1 72 ? -15.583 -8.466 6.973 1.00 93.06 72 VAL A CA 1
ATOM 540 C C . VAL A 1 72 ? -14.791 -8.241 8.268 1.00 93.06 72 VAL A C 1
ATOM 542 O O . VAL A 1 72 ? -14.634 -9.176 9.053 1.00 93.06 72 VAL A O 1
ATOM 545 N N . GLY A 1 73 ? -14.272 -7.028 8.496 1.00 89.56 73 GLY A N 1
ATOM 546 C CA . GLY A 1 73 ? -13.532 -6.662 9.710 1.00 89.56 73 GLY A CA 1
ATOM 547 C C . GLY A 1 73 ? -12.162 -7.333 9.850 1.00 89.56 73 GLY A C 1
ATOM 548 O O . GLY A 1 73 ? -11.664 -7.492 10.964 1.00 89.56 73 GLY A O 1
ATOM 549 N N . ARG A 1 74 ? -11.549 -7.773 8.746 1.00 89.62 74 ARG A N 1
ATOM 550 C CA . ARG A 1 74 ? -10.194 -8.342 8.738 1.00 89.62 74 ARG A CA 1
ATOM 551 C C . ARG A 1 74 ? -9.144 -7.244 8.609 1.00 89.62 74 ARG A C 1
ATOM 553 O O . ARG A 1 74 ? -9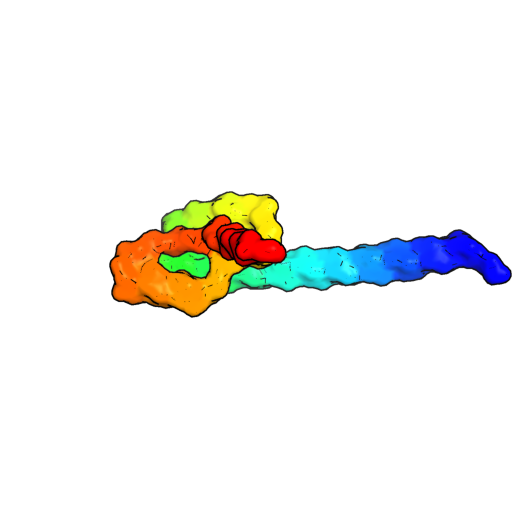.399 -6.186 8.046 1.00 89.62 74 ARG A O 1
ATOM 560 N N . LEU A 1 75 ? -7.949 -7.517 9.126 1.00 88.06 75 LEU A N 1
ATOM 561 C CA . LEU A 1 75 ? -6.774 -6.662 8.935 1.00 88.06 75 LEU A CA 1
ATOM 562 C C . LEU A 1 75 ? -6.290 -6.706 7.473 1.00 88.06 75 LEU A C 1
ATOM 564 O O . LEU A 1 75 ? -6.480 -7.731 6.810 1.00 88.06 75 LEU A O 1
ATOM 568 N N . PRO A 1 76 ? -5.642 -5.638 6.972 1.00 86.12 76 PRO A N 1
ATOM 569 C CA . PRO A 1 76 ? -5.158 -5.582 5.598 1.00 86.12 76 PRO A CA 1
ATOM 570 C C . PRO A 1 76 ? -3.998 -6.565 5.387 1.00 86.12 76 PRO A C 1
ATOM 572 O O . PRO A 1 76 ? -3.069 -6.649 6.191 1.00 86.12 76 PRO A O 1
ATOM 575 N N . ARG A 1 77 ? -4.033 -7.322 4.285 1.00 82.38 77 ARG A N 1
ATOM 576 C CA . ARG A 1 77 ? -3.039 -8.365 3.969 1.00 82.38 77 ARG A CA 1
ATOM 577 C C . ARG A 1 77 ? -2.237 -7.993 2.724 1.00 82.38 77 ARG A C 1
ATOM 579 O O . ARG A 1 77 ? -2.585 -8.372 1.612 1.00 82.38 77 ARG A O 1
ATOM 586 N N . LEU A 1 78 ? -1.129 -7.278 2.917 1.00 77.75 78 LEU A N 1
ATOM 587 C CA . LEU A 1 78 ? -0.353 -6.661 1.828 1.00 77.75 78 LEU A CA 1
ATOM 588 C C . LEU A 1 78 ? 0.709 -7.548 1.159 1.00 77.75 78 LEU A C 1
ATOM 590 O O . LEU A 1 78 ? 1.358 -7.108 0.216 1.00 77.75 78 LEU A O 1
ATOM 594 N N . ARG A 1 79 ? 0.888 -8.793 1.618 1.00 68.69 79 ARG A N 1
ATOM 595 C CA . ARG A 1 79 ? 1.867 -9.750 1.059 1.00 68.69 79 ARG A CA 1
ATOM 596 C C . ARG A 1 79 ? 1.249 -10.986 0.394 1.00 68.69 79 ARG A C 1
ATOM 598 O O . ARG A 1 79 ? 1.963 -11.943 0.113 1.00 68.69 79 ARG A O 1
ATOM 605 N N . GLN A 1 80 ? -0.070 -11.032 0.211 1.00 57.56 80 GLN A N 1
ATOM 606 C CA . GLN A 1 80 ? -0.766 -12.298 -0.061 1.00 57.56 80 GLN A CA 1
ATOM 607 C C . GLN A 1 80 ? -0.974 -12.678 -1.529 1.00 57.56 80 GLN A C 1
ATOM 609 O O . GLN A 1 80 ? -1.595 -13.707 -1.782 1.00 57.56 80 GLN A O 1
ATOM 614 N N . ASN A 1 81 ? -0.395 -11.964 -2.494 1.00 50.84 81 ASN A N 1
ATOM 615 C CA . ASN A 1 81 ? -0.456 -12.389 -3.895 1.00 50.84 81 ASN A CA 1
ATOM 616 C C . ASN A 1 81 ? 0.689 -13.331 -4.295 1.00 50.84 81 ASN A C 1
ATOM 618 O O . ASN A 1 81 ? 1.263 -13.230 -5.366 1.00 50.84 81 ASN A O 1
ATOM 622 N N . SER A 1 82 ? 0.951 -14.349 -3.474 1.00 43.19 82 SER A N 1
ATOM 623 C CA . SER A 1 82 ? 1.360 -15.651 -4.016 1.00 43.19 82 SER A CA 1
ATOM 624 C C . SER A 1 82 ? 0.078 -16.425 -4.312 1.00 43.19 82 SER A C 1
ATOM 626 O O . SER A 1 82 ? -0.313 -17.338 -3.585 1.00 43.19 82 SER A O 1
ATOM 628 N N . ARG A 1 83 ? -0.645 -16.015 -5.363 1.00 42.50 83 ARG A N 1
ATOM 629 C CA . ARG A 1 83 ? -1.736 -16.838 -5.882 1.00 42.50 83 ARG A CA 1
ATOM 630 C C . ARG A 1 83 ? -1.089 -18.082 -6.482 1.00 42.50 83 ARG A C 1
ATOM 632 O O . ARG A 1 83 ? -0.527 -18.035 -7.566 1.00 42.50 83 ARG A O 1
ATOM 639 N N . THR A 1 84 ? -1.111 -19.130 -5.669 1.00 41.66 84 THR A N 1
ATOM 640 C CA . THR A 1 84 ? -1.115 -20.558 -5.983 1.00 41.66 84 THR A CA 1
ATOM 641 C C . THR A 1 84 ? -0.939 -20.852 -7.470 1.00 41.66 84 THR A C 1
ATOM 643 O O . THR A 1 84 ? -1.828 -20.549 -8.269 1.00 41.66 84 THR A O 1
ATOM 646 N N . GLU A 1 85 ? 0.182 -21.488 -7.819 1.00 41.16 85 GLU A N 1
ATOM 647 C CA . GLU A 1 85 ? 0.303 -22.234 -9.070 1.00 41.16 85 GLU A CA 1
ATOM 648 C C . GLU A 1 85 ? -0.986 -23.043 -9.289 1.00 41.16 85 GLU A C 1
ATOM 650 O O . GLU A 1 85 ? -1.373 -23.823 -8.409 1.00 41.16 85 GLU A O 1
ATOM 655 N N . PRO A 1 86 ? -1.678 -22.916 -10.431 1.00 45.47 86 PRO A N 1
ATOM 656 C CA . PRO A 1 86 ? -2.534 -23.995 -10.851 1.00 45.47 86 PRO A CA 1
ATOM 657 C C . PRO A 1 86 ? -1.594 -25.094 -11.333 1.00 45.47 86 PRO A C 1
ATOM 659 O O . PRO A 1 86 ? -1.091 -25.050 -12.453 1.00 45.47 86 PRO A O 1
ATOM 662 N N . GLY A 1 87 ? -1.341 -26.068 -10.460 1.00 47.66 87 GLY A N 1
ATOM 663 C CA . GLY A 1 87 ? -0.801 -27.343 -10.889 1.00 47.66 87 GLY A CA 1
ATOM 664 C C . GLY A 1 87 ? -1.664 -27.896 -12.022 1.00 47.66 87 GLY A C 1
ATOM 665 O O . GLY A 1 87 ? -2.856 -28.155 -11.827 1.00 47.66 87 GLY A O 1
ATOM 666 N N . LYS A 1 88 ? -1.056 -28.045 -13.197 1.00 37.16 88 LYS A N 1
ATOM 667 C CA . LYS A 1 88 ? -1.350 -29.082 -14.184 1.00 37.16 88 LYS A CA 1
ATOM 668 C C . LYS A 1 88 ? -0.235 -29.173 -15.212 1.00 37.16 88 LYS A C 1
ATOM 670 O O . LYS A 1 88 ? 0.134 -28.117 -15.765 1.00 37.16 88 LYS A O 1
#

pLDDT: mean 77.74, std 14.7, range [37.16, 94.0]

Sequence (88 aa):
MNTFGNIIAAKEKEGEARGLALGEARGEKRILVQFVAEFWSDDEAARSAQQLDGAASDCFPAIADLMRDQAVGRLPRLRQNSRTEPGK

Radius of gyration: 18.1 Å; chains: 1; bounding box: 46×35×50 Å